Protein AF-A0AAU0M6G5-F1 (afdb_monomer_lite)

Foldseek 3Di:
DDDDPPVAPQVLQQLQVQLVCVLVVNHRAGPVRHHDDPFFCLLSVQLNVQCVPDPDGSFRSLLVLLVVLQVLLLVLQLVVCCVVDPDNVVSVVRSVVCVPDPVSVVCSVHSALVSLLNSLLSQLLVLLPDPDDDDPVSPVSSVVSLVSSCSSPVVSVVSSVVSVVD

Structure (mmCIF, N/CA/C/O backbone):
data_AF-A0AAU0M6G5-F1
#
_entry.id   AF-A0AAU0M6G5-F1
#
loop_
_atom_site.group_PDB
_atom_site.id
_atom_site.type_symbol
_atom_site.label_atom_id
_atom_site.label_alt_id
_atom_site.label_comp_id
_atom_site.label_asym_id
_atom_site.label_entity_id
_atom_site.label_seq_id
_atom_site.pdbx_PDB_ins_code
_atom_site.Cartn_x
_atom_site.Cartn_y
_atom_site.Cartn_z
_atom_site.occupancy
_atom_site.B_iso_or_equiv
_atom_site.auth_seq_id
_atom_site.auth_comp_id
_atom_site.auth_asym_id
_atom_site.auth_atom_id
_atom_site.pdbx_PDB_model_num
ATOM 1 N N . MET A 1 1 ? 29.238 9.834 -19.759 1.00 40.06 1 MET A N 1
ATOM 2 C CA . MET A 1 1 ? 28.616 8.657 -19.104 1.00 40.06 1 MET A CA 1
ATOM 3 C C . MET A 1 1 ? 29.399 8.474 -17.812 1.00 40.06 1 MET A C 1
ATOM 5 O O . MET A 1 1 ? 30.599 8.314 -17.918 1.00 40.06 1 MET A O 1
ATOM 9 N N . THR A 1 2 ? 28.892 8.750 -16.612 1.00 35.59 2 THR A N 1
ATOM 10 C CA . THR A 1 2 ? 27.799 8.056 -15.908 1.00 35.59 2 THR A CA 1
ATOM 11 C C . THR A 1 2 ? 27.201 8.975 -14.833 1.00 35.59 2 THR A C 1
ATOM 13 O O . THR A 1 2 ? 27.874 9.318 -13.865 1.00 35.59 2 THR A O 1
ATOM 16 N N . ALA A 1 3 ? 25.942 9.380 -15.002 1.00 33.72 3 ALA A N 1
ATOM 17 C CA . ALA A 1 3 ? 25.188 10.094 -13.979 1.00 33.72 3 ALA A CA 1
ATOM 18 C C . ALA A 1 3 ? 24.446 9.080 -13.096 1.00 33.72 3 ALA A C 1
ATOM 20 O O . ALA A 1 3 ? 23.661 8.285 -13.605 1.00 33.72 3 ALA A O 1
ATOM 21 N N . GLY A 1 4 ? 24.723 9.133 -11.791 1.00 34.41 4 GLY A N 1
ATOM 22 C CA . GLY A 1 4 ? 23.802 8.787 -10.709 1.00 34.41 4 GLY A CA 1
ATOM 23 C C . GLY A 1 4 ? 23.197 7.388 -10.712 1.00 34.41 4 GLY A C 1
ATOM 24 O O . GLY A 1 4 ? 22.005 7.239 -10.966 1.00 34.41 4 GLY A O 1
ATOM 25 N N . SER A 1 5 ? 23.944 6.385 -10.248 1.00 35.28 5 SER A N 1
ATOM 26 C CA . SER A 1 5 ? 23.294 5.367 -9.424 1.00 35.28 5 SER A CA 1
ATOM 27 C C . SER A 1 5 ? 22.886 6.063 -8.123 1.00 35.28 5 SER A C 1
ATOM 29 O O . SER A 1 5 ? 23.652 6.095 -7.160 1.00 35.28 5 SER A O 1
ATOM 31 N N . LEU A 1 6 ? 21.693 6.671 -8.095 1.00 40.94 6 LEU A N 1
ATOM 32 C CA . LEU A 1 6 ? 20.925 6.680 -6.853 1.00 40.94 6 LEU A CA 1
ATOM 33 C C . LEU A 1 6 ? 21.020 5.243 -6.357 1.00 40.94 6 LEU A C 1
ATOM 35 O O . LEU A 1 6 ? 20.614 4.336 -7.084 1.00 40.94 6 LEU A O 1
ATOM 39 N N . ALA A 1 7 ? 21.695 5.037 -5.229 1.00 42.06 7 ALA A N 1
ATOM 40 C CA . ALA A 1 7 ? 21.772 3.740 -4.593 1.00 42.06 7 ALA A CA 1
ATOM 41 C C . ALA A 1 7 ? 20.336 3.385 -4.227 1.00 42.06 7 ALA A C 1
ATOM 43 O O . ALA A 1 7 ? 19.850 3.770 -3.172 1.00 42.06 7 ALA A O 1
ATOM 44 N N . LEU A 1 8 ? 19.620 2.774 -5.169 1.00 56.38 8 LEU A N 1
ATOM 45 C CA . LEU A 1 8 ? 18.351 2.152 -4.894 1.00 56.38 8 LEU A CA 1
ATOM 46 C C . LEU A 1 8 ? 18.673 1.133 -3.821 1.00 56.38 8 LEU A C 1
ATOM 48 O O . LEU A 1 8 ? 19.588 0.321 -3.987 1.00 56.38 8 LEU A O 1
ATOM 52 N N . GLU A 1 9 ? 17.956 1.221 -2.711 1.00 71.88 9 GLU A N 1
ATOM 53 C CA . GLU A 1 9 ? 17.857 0.098 -1.803 1.00 71.88 9 GLU A CA 1
ATOM 54 C C . GLU A 1 9 ? 17.663 -1.180 -2.647 1.00 71.88 9 GLU A C 1
ATOM 56 O O . GLU A 1 9 ? 16.866 -1.142 -3.592 1.00 71.88 9 GLU A O 1
ATOM 61 N N . PRO A 1 10 ? 18.427 -2.264 -2.408 1.00 73.75 10 PRO A N 1
ATOM 62 C CA . PRO A 1 10 ? 18.457 -3.422 -3.307 1.00 73.75 10 PRO A CA 1
ATOM 63 C C . PRO A 1 10 ? 17.062 -3.936 -3.694 1.00 73.75 10 PRO A C 1
ATOM 65 O O . PRO A 1 10 ? 16.807 -4.235 -4.861 1.00 73.75 10 PRO A O 1
ATOM 68 N N . ASP A 1 11 ? 16.134 -3.923 -2.740 1.00 84.69 11 ASP A N 1
ATOM 69 C CA . ASP A 1 11 ? 14.742 -4.335 -2.914 1.00 84.69 11 ASP A CA 1
ATOM 70 C C . ASP A 1 11 ? 13.982 -3.426 -3.897 1.00 84.69 11 ASP A C 1
ATOM 72 O O . ASP A 1 11 ? 13.247 -3.905 -4.764 1.00 84.69 11 ASP A O 1
ATOM 76 N N . ALA A 1 12 ? 14.201 -2.109 -3.833 1.00 89.31 12 ALA A N 1
ATOM 77 C CA . ALA A 1 12 ? 13.581 -1.142 -4.735 1.00 89.31 12 ALA A CA 1
ATOM 78 C C . ALA A 1 12 ? 13.971 -1.392 -6.201 1.00 89.31 12 ALA A C 1
ATOM 80 O O . ALA A 1 12 ? 13.140 -1.237 -7.101 1.00 89.31 12 ALA A O 1
ATOM 81 N N . ALA A 1 13 ? 15.216 -1.806 -6.462 1.00 91.38 13 ALA A N 1
ATOM 82 C CA . ALA A 1 13 ? 15.655 -2.145 -7.814 1.00 91.38 13 ALA A CA 1
ATOM 83 C C . ALA A 1 13 ? 14.893 -3.360 -8.373 1.00 91.38 13 ALA A C 1
ATOM 85 O O . ALA A 1 13 ? 14.432 -3.313 -9.517 1.00 91.38 13 ALA A O 1
ATOM 86 N N . GLU A 1 14 ? 14.701 -4.400 -7.558 1.00 93.19 14 GLU A N 1
ATOM 87 C CA . GLU A 1 14 ? 13.931 -5.595 -7.925 1.00 93.19 14 GLU A CA 1
ATOM 88 C C . GLU A 1 14 ? 12.461 -5.274 -8.209 1.00 93.19 14 GLU A C 1
ATOM 90 O O . GLU A 1 14 ? 11.924 -5.659 -9.255 1.00 93.19 14 GLU A O 1
ATOM 95 N N . TYR A 1 15 ? 11.812 -4.496 -7.336 1.00 94.25 15 TYR A N 1
ATOM 96 C CA . TYR A 1 15 ? 10.415 -4.104 -7.530 1.00 94.25 15 TYR A CA 1
ATOM 97 C C . TYR A 1 15 ? 10.202 -3.332 -8.836 1.00 94.25 15 TYR A C 1
ATOM 99 O O . TYR A 1 15 ? 9.296 -3.650 -9.614 1.00 94.25 15 TYR A O 1
ATOM 107 N N . LEU A 1 16 ? 11.046 -2.331 -9.096 1.00 95.12 16 LEU A N 1
ATOM 108 C CA . LEU A 1 16 ? 10.932 -1.477 -10.278 1.00 95.12 16 LEU A CA 1
ATOM 109 C C . LEU A 1 16 ? 11.284 -2.217 -11.570 1.00 95.12 16 LEU A C 1
ATOM 111 O O . LEU A 1 16 ? 10.666 -1.968 -12.612 1.00 95.12 16 LEU A O 1
ATOM 115 N N . TYR A 1 17 ? 12.270 -3.114 -11.521 1.00 95.25 17 TYR A N 1
ATOM 116 C CA . TYR A 1 17 ? 12.617 -3.952 -12.662 1.00 95.25 17 TYR A CA 1
ATOM 117 C C . TYR A 1 17 ? 11.464 -4.900 -13.007 1.00 95.25 17 TYR A C 1
ATOM 119 O O . TYR A 1 17 ? 11.016 -4.921 -14.155 1.00 95.25 17 TYR A O 1
ATOM 127 N N . SER A 1 18 ? 10.922 -5.601 -12.010 1.00 96.25 18 SER A N 1
ATOM 128 C CA . SER A 1 18 ? 9.807 -6.534 -12.190 1.00 96.25 18 SER A CA 1
ATOM 129 C C . SER A 1 18 ? 8.540 -5.838 -12.697 1.00 96.25 18 SER A C 1
ATOM 131 O O . SER A 1 18 ? 7.925 -6.307 -13.656 1.00 96.25 18 SER A O 1
ATOM 133 N N . ALA A 1 19 ? 8.204 -4.653 -12.171 1.00 96.81 19 ALA A N 1
ATOM 134 C CA . ALA A 1 19 ? 7.093 -3.842 -12.681 1.00 96.81 19 ALA A CA 1
ATOM 135 C C . ALA A 1 19 ? 7.264 -3.498 -14.172 1.00 96.81 19 ALA A C 1
ATOM 137 O O . ALA A 1 19 ? 6.328 -3.602 -14.966 1.00 96.81 19 ALA A O 1
ATOM 138 N N . ARG A 1 20 ? 8.488 -3.145 -14.585 1.00 96.19 20 ARG A N 1
ATOM 139 C CA . ARG A 1 20 ? 8.802 -2.841 -15.988 1.00 96.19 20 ARG A CA 1
ATOM 140 C C . ARG A 1 20 ? 8.693 -4.070 -16.888 1.00 96.19 20 ARG A C 1
ATOM 142 O O . ARG A 1 20 ? 8.271 -3.944 -18.035 1.00 96.19 20 ARG A O 1
ATOM 149 N N . GLN A 1 21 ? 9.093 -5.241 -16.401 1.00 96.69 21 GLN A N 1
ATOM 150 C CA . GLN A 1 21 ? 8.974 -6.492 -17.152 1.00 96.69 21 GLN A CA 1
ATOM 151 C C . GLN A 1 21 ? 7.519 -6.933 -17.303 1.00 96.69 21 GLN A C 1
ATOM 153 O O . GLN A 1 21 ? 7.126 -7.370 -18.387 1.00 96.69 21 GLN A O 1
ATOM 158 N N . LEU A 1 22 ? 6.697 -6.713 -16.276 1.00 96.81 22 LEU A N 1
ATOM 159 C CA . LEU A 1 22 ? 5.264 -6.963 -16.345 1.00 96.81 22 LEU A CA 1
ATOM 160 C C . LEU A 1 22 ? 4.598 -6.127 -17.450 1.00 96.81 22 LEU A C 1
ATOM 162 O O . LEU A 1 22 ? 3.862 -6.676 -18.267 1.00 96.81 22 LEU A O 1
ATOM 166 N N . LEU A 1 23 ? 4.929 -4.834 -17.547 1.00 95.81 23 LEU A N 1
ATOM 167 C CA . LEU A 1 23 ? 4.439 -3.941 -18.611 1.00 95.81 23 LEU A CA 1
ATOM 168 C C . LEU A 1 23 ? 4.869 -4.366 -20.022 1.00 95.81 23 LEU A C 1
ATOM 170 O O . LEU A 1 23 ? 4.177 -4.085 -20.996 1.00 95.81 23 LEU A O 1
ATOM 174 N N . ARG A 1 24 ? 6.009 -5.053 -20.141 1.00 95.56 24 ARG A N 1
ATOM 175 C CA . ARG A 1 24 ? 6.514 -5.602 -21.410 1.00 95.56 24 ARG A CA 1
ATOM 176 C C . ARG A 1 24 ? 5.885 -6.946 -21.782 1.00 95.56 24 ARG A C 1
ATOM 178 O O . ARG A 1 24 ? 6.213 -7.484 -22.833 1.00 95.56 24 ARG A O 1
ATOM 185 N N . GLY A 1 25 ? 5.011 -7.494 -20.936 1.00 95.94 25 GLY A N 1
ATOM 186 C CA . GLY A 1 25 ? 4.404 -8.811 -21.136 1.00 95.94 25 GLY A CA 1
ATOM 187 C C . GLY A 1 25 ? 5.310 -9.986 -20.751 1.00 95.94 25 GLY A C 1
ATOM 188 O O . GLY A 1 25 ? 4.950 -11.130 -21.009 1.00 95.94 25 GLY A O 1
ATOM 189 N N . SER A 1 26 ? 6.456 -9.731 -20.111 1.00 95.50 26 SER A N 1
ATOM 190 C CA . SER A 1 26 ? 7.406 -10.771 -19.682 1.00 95.50 26 SER A CA 1
ATOM 191 C C . SER A 1 26 ? 7.024 -11.430 -18.348 1.00 95.50 26 SER A C 1
ATOM 193 O O . SER A 1 26 ? 7.650 -12.406 -17.942 1.00 95.50 26 SER A O 1
ATOM 195 N N . GLY A 1 27 ? 6.021 -10.893 -17.644 1.00 95.19 27 GLY A N 1
ATOM 196 C CA . GLY A 1 27 ? 5.634 -11.329 -16.300 1.00 95.19 27 GLY A CA 1
ATOM 197 C C . GLY A 1 27 ? 6.543 -10.778 -15.193 1.00 95.19 27 GLY A C 1
ATOM 198 O O . GLY A 1 27 ? 7.243 -9.784 -15.383 1.00 95.19 27 GLY A O 1
ATOM 199 N N . PHE A 1 28 ? 6.510 -11.416 -14.018 1.00 95.88 28 PHE A N 1
ATOM 200 C CA . PHE A 1 28 ? 7.302 -11.021 -12.846 1.00 95.88 28 PHE A CA 1
ATOM 201 C C . PHE A 1 28 ? 8.711 -11.615 -12.923 1.00 95.88 28 PHE A C 1
ATOM 203 O O . PHE A 1 28 ? 8.945 -12.740 -12.483 1.00 95.88 28 PHE A O 1
ATOM 210 N N . ILE A 1 29 ? 9.641 -10.857 -13.495 1.00 96.69 29 ILE A N 1
ATOM 211 C CA . ILE A 1 29 ? 11.043 -11.249 -13.672 1.00 96.69 29 ILE A CA 1
ATOM 212 C C . ILE A 1 29 ? 11.921 -10.343 -12.807 1.00 96.69 29 ILE A C 1
ATOM 214 O O . ILE A 1 29 ? 11.721 -9.129 -12.812 1.00 96.69 29 ILE A O 1
ATOM 218 N N . GLY A 1 30 ? 12.859 -10.929 -12.066 1.00 93.12 30 GLY A N 1
ATOM 219 C CA . GLY A 1 30 ? 13.829 -10.212 -11.240 1.00 93.12 30 GLY A CA 1
ATOM 220 C C . GLY A 1 30 ? 15.032 -9.700 -12.031 1.00 93.12 30 GLY A C 1
ATOM 221 O O . GLY A 1 30 ? 15.192 -9.995 -13.221 1.00 93.12 30 GLY A O 1
ATOM 222 N N . THR A 1 31 ? 15.902 -8.928 -11.380 1.00 92.88 31 THR A N 1
ATOM 223 C CA . THR A 1 31 ? 17.079 -8.330 -12.040 1.00 92.88 31 THR A CA 1
ATOM 224 C C . THR A 1 31 ? 18.093 -9.370 -12.528 1.00 92.88 31 THR A C 1
ATOM 226 O O . THR A 1 31 ? 18.855 -9.097 -13.456 1.00 92.88 31 THR A O 1
ATOM 229 N N . ASP A 1 32 ? 18.052 -10.580 -11.968 1.00 92.19 32 ASP A N 1
ATOM 230 C CA . ASP A 1 32 ? 18.842 -11.748 -12.371 1.00 92.19 32 ASP A CA 1
ATOM 231 C C . ASP A 1 32 ? 18.299 -12.469 -13.625 1.00 92.19 32 ASP A C 1
ATOM 233 O O . ASP A 1 32 ? 18.888 -13.450 -14.090 1.00 92.19 32 ASP A O 1
ATOM 237 N N . GLY A 1 33 ? 17.179 -11.995 -14.182 1.00 92.50 33 GLY A N 1
ATOM 238 C CA . GLY A 1 33 ? 16.526 -12.570 -15.357 1.00 92.50 33 GLY A CA 1
ATOM 239 C C . GLY A 1 33 ? 15.689 -13.820 -15.070 1.00 92.50 33 GLY A C 1
ATOM 240 O O . GLY A 1 33 ? 15.200 -14.446 -16.013 1.00 92.50 33 GLY A O 1
ATOM 241 N N . ARG A 1 34 ? 15.504 -14.199 -13.801 1.00 94.69 34 ARG A N 1
ATOM 242 C CA . ARG A 1 34 ? 14.676 -15.343 -13.389 1.00 94.69 34 ARG A CA 1
ATOM 243 C C . ARG A 1 34 ? 13.309 -14.874 -12.882 1.00 94.69 34 ARG A C 1
ATOM 245 O O . ARG A 1 34 ? 13.132 -13.691 -12.597 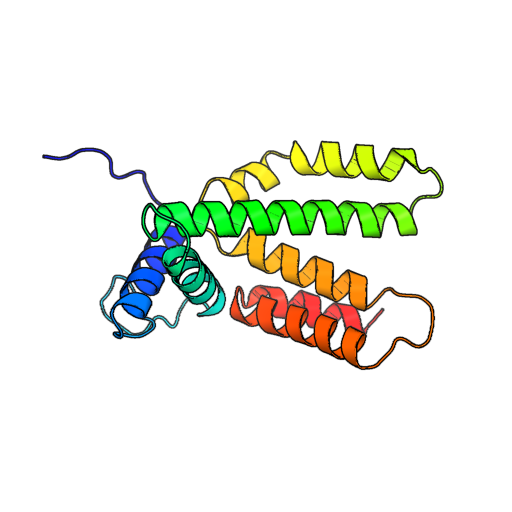1.00 94.69 34 ARG A O 1
ATOM 252 N N . PRO A 1 35 ? 12.313 -15.773 -12.766 1.00 95.19 35 PRO A N 1
ATOM 253 C CA . PRO A 1 35 ? 11.055 -15.438 -12.109 1.00 95.19 35 PRO A CA 1
ATOM 254 C C . PRO A 1 35 ? 11.288 -14.873 -10.705 1.00 95.19 35 PRO A C 1
ATOM 256 O O . PRO A 1 35 ? 12.038 -15.451 -9.917 1.00 95.19 35 PRO A O 1
ATOM 259 N N . LEU A 1 36 ? 10.632 -13.758 -10.388 1.00 92.81 36 LEU A N 1
ATOM 260 C CA . LEU A 1 36 ? 10.750 -13.120 -9.084 1.00 92.81 36 LEU A CA 1
ATOM 261 C C . LEU A 1 36 ? 10.014 -13.958 -8.029 1.00 92.81 36 LEU A C 1
ATOM 263 O O . LEU A 1 36 ? 8.785 -13.959 -7.979 1.00 92.81 36 LEU A O 1
ATOM 267 N N . THR A 1 37 ? 10.763 -14.666 -7.183 1.00 90.69 37 THR A N 1
ATOM 268 C CA . THR A 1 37 ? 10.200 -15.512 -6.112 1.00 90.69 37 THR A CA 1
ATOM 269 C C . THR A 1 37 ? 10.481 -14.995 -4.706 1.00 90.69 37 THR A C 1
ATOM 271 O O . THR A 1 37 ? 9.832 -15.431 -3.759 1.00 90.69 37 THR A O 1
ATOM 274 N N . MET A 1 38 ? 11.463 -14.103 -4.548 1.00 89.25 38 MET A N 1
ATOM 275 C CA . MET A 1 38 ? 11.851 -13.567 -3.239 1.00 89.25 38 MET A CA 1
ATOM 276 C C . MET A 1 38 ? 10.812 -12.584 -2.695 1.00 89.25 38 MET A C 1
ATOM 278 O O . MET A 1 38 ? 10.507 -12.605 -1.504 1.00 89.25 38 MET A O 1
ATOM 282 N N . PHE A 1 39 ? 10.249 -11.751 -3.571 1.00 90.75 39 PHE A N 1
ATOM 283 C CA . PHE A 1 39 ? 9.271 -10.740 -3.198 1.00 90.75 39 PHE A CA 1
ATOM 284 C C . PHE A 1 39 ? 7.886 -11.055 -3.769 1.00 90.75 39 PHE A C 1
ATOM 286 O O . PHE A 1 39 ? 7.780 -11.525 -4.905 1.00 90.75 39 PHE A O 1
ATOM 293 N N . PRO A 1 40 ? 6.811 -10.768 -3.017 1.00 94.56 40 PRO A N 1
ATOM 294 C CA . PRO A 1 40 ? 5.451 -10.910 -3.516 1.00 94.56 40 PRO A CA 1
ATOM 295 C C . PRO A 1 40 ? 5.149 -10.013 -4.731 1.00 94.56 40 PRO A C 1
ATOM 297 O O . PRO A 1 40 ? 5.691 -8.910 -4.845 1.00 94.56 40 PRO A O 1
ATOM 300 N N . PRO A 1 41 ? 4.237 -10.436 -5.626 1.00 96.06 41 PRO A N 1
ATOM 301 C CA . PRO A 1 41 ? 3.976 -9.733 -6.883 1.00 96.06 41 PRO A CA 1
ATOM 302 C C . PRO A 1 41 ? 3.135 -8.457 -6.724 1.00 96.06 41 PRO A C 1
ATOM 304 O O . PRO A 1 41 ? 3.040 -7.666 -7.661 1.00 96.06 41 PRO A O 1
ATOM 307 N N . GLY A 1 42 ? 2.501 -8.242 -5.570 1.00 97.06 42 GLY A N 1
ATOM 308 C CA . GLY A 1 42 ? 1.494 -7.200 -5.375 1.00 97.06 42 GLY A CA 1
ATOM 309 C C . GLY A 1 42 ? 2.037 -5.782 -5.516 1.00 97.06 42 GLY A C 1
ATOM 310 O O . GLY A 1 42 ? 1.396 -4.960 -6.166 1.00 97.06 42 GLY A O 1
ATOM 311 N N . PHE A 1 43 ? 3.223 -5.489 -4.970 1.00 96.62 43 PHE A N 1
ATOM 312 C CA . PHE A 1 43 ? 3.820 -4.160 -5.131 1.00 96.62 43 PHE A CA 1
ATOM 313 C C . PHE A 1 43 ? 4.274 -3.893 -6.580 1.00 96.62 43 PHE A C 1
ATOM 315 O O . PHE A 1 43 ? 3.815 -2.900 -7.146 1.00 96.62 43 PHE A O 1
ATOM 322 N N . PRO A 1 44 ? 5.051 -4.778 -7.249 1.00 96.81 44 PRO A N 1
ATOM 323 C CA . PRO A 1 44 ? 5.350 -4.626 -8.677 1.00 96.81 44 PRO A CA 1
ATOM 324 C C . PRO A 1 44 ? 4.107 -4.466 -9.559 1.00 96.81 44 PRO A C 1
ATOM 326 O O . PRO A 1 44 ? 4.101 -3.636 -10.467 1.00 96.81 44 PRO A O 1
ATOM 329 N N . ALA A 1 45 ? 3.038 -5.223 -9.284 1.00 97.88 45 ALA A N 1
ATOM 330 C CA . ALA A 1 45 ? 1.781 -5.124 -10.022 1.00 97.88 45 ALA A CA 1
ATOM 331 C C . ALA A 1 45 ? 1.092 -3.767 -9.819 1.00 97.88 45 ALA A C 1
ATOM 333 O O . ALA A 1 45 ? 0.627 -3.169 -10.789 1.00 97.88 45 ALA A O 1
ATOM 334 N N . ALA A 1 46 ? 1.059 -3.255 -8.584 1.00 97.69 46 ALA A N 1
ATOM 335 C CA . ALA A 1 46 ? 0.507 -1.935 -8.286 1.00 97.69 46 ALA A CA 1
ATOM 336 C C . ALA A 1 46 ? 1.295 -0.817 -8.987 1.00 97.69 46 ALA A C 1
ATOM 338 O O . ALA A 1 46 ? 0.695 0.089 -9.564 1.00 97.69 46 ALA A O 1
ATOM 339 N N . VAL A 1 47 ? 2.630 -0.908 -8.995 1.00 97.31 47 VAL A N 1
ATOM 340 C CA . VAL A 1 47 ? 3.500 0.045 -9.701 1.00 97.31 47 VAL A CA 1
ATOM 341 C C . VAL A 1 47 ? 3.266 -0.006 -11.210 1.00 97.31 47 VAL A C 1
ATOM 343 O O . VAL A 1 47 ? 3.107 1.042 -11.829 1.00 97.31 47 VAL A O 1
ATOM 346 N N . ALA A 1 48 ? 3.193 -1.198 -11.807 1.00 97.31 48 ALA A N 1
ATOM 347 C CA . ALA A 1 48 ? 2.900 -1.351 -13.232 1.00 97.31 48 ALA A CA 1
ATOM 348 C C . ALA A 1 48 ? 1.521 -0.774 -13.601 1.00 97.31 48 ALA A C 1
ATOM 350 O O . ALA A 1 48 ? 1.394 -0.047 -14.584 1.00 97.31 48 ALA A O 1
ATOM 351 N N . ALA A 1 49 ? 0.493 -1.041 -12.791 1.00 97.00 49 ALA A N 1
ATOM 352 C CA . ALA A 1 49 ? -0.839 -0.479 -13.002 1.00 97.00 49 ALA A CA 1
ATOM 353 C C . ALA A 1 49 ? -0.843 1.057 -12.905 1.00 97.00 49 ALA A C 1
ATOM 355 O O . ALA A 1 49 ? -1.507 1.720 -13.699 1.00 97.00 49 ALA A O 1
ATOM 356 N N . ALA A 1 50 ? -0.084 1.627 -11.965 1.00 96.62 50 ALA A N 1
ATOM 357 C CA . ALA A 1 50 ? 0.061 3.073 -11.837 1.00 96.62 50 ALA A CA 1
ATOM 358 C C . ALA A 1 50 ? 0.834 3.688 -13.016 1.00 96.62 50 ALA A C 1
ATOM 360 O O . ALA A 1 50 ? 0.444 4.745 -13.502 1.00 96.62 50 ALA A O 1
ATOM 361 N N . ASP A 1 51 ? 1.872 3.026 -13.531 1.00 96.50 51 ASP A N 1
ATOM 362 C CA . ASP A 1 51 ? 2.649 3.510 -14.684 1.00 96.50 51 ASP A CA 1
ATOM 363 C C . ASP A 1 51 ? 1.809 3.616 -15.965 1.00 96.50 51 ASP A C 1
ATOM 365 O O . ASP A 1 51 ? 2.057 4.472 -16.809 1.00 96.50 51 ASP A O 1
ATOM 369 N N . ALA A 1 52 ? 0.754 2.806 -16.087 1.00 91.62 52 ALA A N 1
ATOM 370 C CA . ALA A 1 52 ? -0.179 2.895 -17.209 1.00 91.62 52 ALA A CA 1
ATOM 371 C C . ALA A 1 52 ? -0.952 4.230 -17.262 1.00 91.62 52 ALA A C 1
ATOM 373 O O . ALA A 1 52 ? -1.482 4.584 -18.315 1.00 91.62 52 ALA A O 1
ATOM 374 N N . VAL A 1 53 ? -1.034 4.964 -16.145 1.00 94.00 53 VAL A N 1
ATOM 375 C CA . VAL A 1 53 ? -1.780 6.233 -16.039 1.00 94.00 53 VAL A CA 1
ATOM 376 C C . VAL A 1 53 ? -0.931 7.412 -15.557 1.00 94.00 53 VAL A C 1
ATOM 378 O O . VAL A 1 53 ? -1.325 8.560 -15.758 1.00 94.00 53 VAL A O 1
ATOM 381 N N . VAL A 1 54 ? 0.223 7.159 -14.935 1.00 91.62 54 VAL A N 1
ATOM 382 C CA . VAL A 1 54 ? 1.149 8.178 -14.428 1.00 91.62 54 VAL A CA 1
ATOM 383 C C . VAL A 1 54 ? 2.290 8.378 -15.430 1.00 91.62 54 VAL A C 1
ATOM 385 O O . VAL A 1 54 ? 3.113 7.482 -15.611 1.00 91.62 54 VAL A O 1
ATOM 388 N N . PRO A 1 55 ? 2.418 9.563 -16.050 1.00 87.81 55 PRO A N 1
ATOM 389 C CA . PRO A 1 55 ? 3.588 9.885 -16.856 1.00 87.81 55 PRO A CA 1
ATOM 390 C C . PRO A 1 55 ? 4.862 9.901 -15.996 1.00 87.81 55 PRO A C 1
ATOM 392 O O . PRO A 1 55 ? 4.858 10.433 -14.888 1.00 87.81 55 PRO A O 1
ATOM 395 N N . GLY A 1 56 ? 5.974 9.384 -16.524 1.00 88.94 56 GLY A N 1
ATOM 396 C CA . GLY A 1 56 ? 7.286 9.449 -15.857 1.00 88.94 56 GLY A CA 1
ATOM 397 C C . GLY A 1 56 ? 7.958 8.100 -15.592 1.00 88.94 56 GLY A C 1
ATOM 398 O O . GLY A 1 56 ? 9.081 8.075 -15.085 1.00 88.94 56 GLY A O 1
ATOM 399 N N . GLY A 1 57 ? 7.325 6.990 -15.978 1.00 93.50 57 GLY A N 1
ATOM 400 C CA . GLY A 1 57 ? 7.893 5.652 -15.852 1.00 93.50 57 GLY A CA 1
ATOM 401 C C . GLY A 1 57 ? 7.726 5.058 -14.450 1.00 93.50 57 GLY A C 1
ATOM 402 O O . GLY A 1 57 ? 7.375 5.742 -13.487 1.00 93.50 57 GLY A O 1
ATOM 403 N N . VAL A 1 58 ? 8.068 3.771 -14.326 1.00 94.44 58 VAL A N 1
ATOM 404 C CA . VAL A 1 58 ? 7.863 2.955 -13.111 1.00 94.44 58 VAL A CA 1
ATOM 405 C C . VAL A 1 58 ? 8.351 3.590 -11.804 1.00 94.44 58 VAL A C 1
ATOM 407 O O . VAL A 1 58 ? 7.784 3.328 -10.750 1.00 94.44 58 VAL A O 1
ATOM 410 N N . MET A 1 59 ? 9.381 4.442 -11.848 1.00 92.69 59 MET A N 1
ATOM 411 C CA . MET A 1 59 ? 9.854 5.163 -10.663 1.00 92.69 59 MET A CA 1
ATOM 412 C C . MET A 1 59 ? 8.831 6.201 -10.185 1.00 92.69 59 MET A C 1
ATOM 414 O O . MET A 1 59 ? 8.478 6.221 -9.009 1.00 92.69 59 MET A O 1
ATOM 418 N N . ALA A 1 60 ? 8.331 7.046 -11.092 1.00 92.38 60 ALA A N 1
ATOM 419 C CA . ALA A 1 60 ? 7.306 8.034 -10.765 1.00 92.38 60 ALA A CA 1
ATOM 420 C C . ALA A 1 60 ? 6.017 7.342 -10.301 1.00 92.38 60 ALA A C 1
ATOM 422 O O . ALA A 1 60 ? 5.420 7.747 -9.304 1.00 92.38 60 ALA A O 1
ATOM 423 N N . ALA A 1 61 ? 5.646 6.245 -10.964 1.00 95.25 61 ALA A N 1
ATOM 424 C CA . ALA A 1 61 ? 4.519 5.413 -10.564 1.00 95.25 61 ALA A CA 1
ATOM 425 C C . ALA A 1 61 ? 4.674 4.865 -9.134 1.00 95.25 61 ALA A C 1
ATOM 427 O O . ALA A 1 61 ? 3.742 4.966 -8.339 1.00 95.25 61 ALA A O 1
ATOM 428 N N . ALA A 1 62 ? 5.854 4.354 -8.765 1.00 94.44 62 ALA A N 1
ATOM 429 C CA . ALA A 1 62 ? 6.115 3.863 -7.411 1.00 94.44 62 ALA A CA 1
ATOM 430 C C . ALA A 1 62 ? 6.029 4.966 -6.348 1.00 94.44 62 ALA A C 1
ATOM 432 O O . ALA A 1 62 ? 5.442 4.747 -5.288 1.00 94.44 62 ALA A O 1
ATOM 433 N N . VAL A 1 63 ? 6.543 6.165 -6.643 1.00 92.00 63 VAL A N 1
ATOM 434 C CA . VAL A 1 63 ? 6.403 7.330 -5.754 1.00 92.00 63 VAL A CA 1
ATOM 435 C C . VAL A 1 63 ? 4.930 7.677 -5.543 1.00 92.00 63 VAL A C 1
ATOM 437 O O . VAL A 1 63 ? 4.512 7.902 -4.409 1.00 92.00 63 VAL A O 1
ATOM 440 N N . VAL A 1 64 ? 4.122 7.672 -6.607 1.00 93.50 64 VAL A N 1
ATOM 441 C CA . VAL A 1 64 ? 2.677 7.926 -6.505 1.00 93.50 64 VAL A CA 1
ATOM 442 C C . VAL A 1 64 ? 1.981 6.841 -5.683 1.00 93.50 64 VAL A C 1
ATOM 444 O O . VAL A 1 64 ? 1.201 7.174 -4.791 1.00 93.50 64 VAL A O 1
ATOM 447 N N . VAL A 1 65 ? 2.285 5.560 -5.920 1.00 95.56 65 VAL A N 1
ATOM 448 C CA . VAL A 1 65 ? 1.736 4.441 -5.131 1.00 95.56 65 VAL A CA 1
ATOM 449 C C . VAL A 1 65 ? 2.058 4.616 -3.646 1.00 95.56 65 VAL A C 1
ATOM 451 O O . VAL A 1 65 ? 1.151 4.525 -2.817 1.00 95.56 65 VAL A O 1
ATOM 454 N N . ASN A 1 66 ? 3.307 4.934 -3.302 1.00 94.44 66 ASN A N 1
ATOM 455 C CA . ASN A 1 66 ? 3.713 5.122 -1.910 1.00 94.44 66 ASN A CA 1
ATOM 456 C C . ASN A 1 66 ? 3.096 6.370 -1.278 1.00 94.44 66 ASN A C 1
ATOM 458 O O . ASN A 1 66 ? 2.631 6.301 -0.141 1.00 94.44 66 ASN A O 1
ATOM 462 N N . ALA A 1 67 ? 2.996 7.481 -2.009 1.00 92.69 67 ALA A N 1
ATOM 463 C CA . ALA A 1 67 ? 2.327 8.684 -1.524 1.00 92.69 67 ALA A CA 1
ATOM 464 C C . ALA A 1 67 ? 0.839 8.430 -1.221 1.00 92.69 67 ALA A C 1
ATOM 466 O O . ALA A 1 67 ? 0.348 8.803 -0.152 1.00 92.69 67 ALA A O 1
ATOM 467 N N . LEU A 1 68 ? 0.129 7.746 -2.126 1.00 95.00 68 LEU A N 1
ATOM 468 C CA . LEU A 1 68 ? -1.275 7.379 -1.929 1.00 95.00 68 LEU A CA 1
ATOM 469 C C . LEU A 1 68 ? -1.447 6.391 -0.775 1.00 95.00 68 LEU A C 1
ATOM 471 O O . LEU A 1 68 ? -2.358 6.553 0.039 1.00 95.00 68 LEU A O 1
ATOM 475 N N . ALA A 1 69 ? -0.563 5.398 -0.670 1.00 95.94 69 ALA A N 1
ATOM 476 C CA . ALA A 1 69 ? -0.577 4.441 0.425 1.00 95.94 69 ALA A CA 1
ATOM 477 C C . ALA A 1 69 ? -0.361 5.122 1.782 1.00 95.94 69 ALA A C 1
ATOM 479 O O . ALA A 1 69 ? -1.100 4.858 2.727 1.00 95.94 69 ALA A O 1
ATOM 480 N N . LEU A 1 70 ? 0.593 6.047 1.882 1.00 94.12 70 LEU A N 1
ATOM 481 C CA . LEU A 1 70 ? 0.843 6.793 3.116 1.00 94.12 70 LEU A CA 1
ATOM 482 C C . LEU A 1 70 ? -0.305 7.708 3.488 1.00 94.12 70 LEU A C 1
ATOM 484 O O . LEU A 1 70 ? -0.672 7.772 4.659 1.00 94.12 70 LEU A O 1
ATOM 488 N N . PHE A 1 71 ? -0.897 8.381 2.506 1.00 95.12 71 PHE A N 1
ATOM 489 C CA . PHE A 1 71 ? -2.102 9.159 2.740 1.00 95.12 71 PHE A CA 1
ATOM 490 C C . PHE A 1 71 ? -3.227 8.267 3.281 1.00 95.12 71 PHE A C 1
ATOM 492 O O . PHE A 1 71 ? -3.819 8.570 4.317 1.00 95.12 71 PHE A O 1
ATOM 499 N N . ALA A 1 72 ? -3.472 7.121 2.639 1.00 96.44 72 ALA A N 1
ATOM 500 C CA . ALA A 1 72 ? -4.473 6.156 3.075 1.00 96.44 72 ALA A CA 1
ATOM 501 C C . ALA A 1 72 ? -4.180 5.608 4.484 1.00 96.44 72 ALA A C 1
ATOM 503 O O . ALA A 1 72 ? -5.105 5.455 5.283 1.00 96.44 72 ALA A O 1
ATOM 504 N N . LEU A 1 73 ? -2.913 5.347 4.808 1.00 95.88 73 LEU A N 1
ATOM 505 C CA . LEU A 1 73 ? -2.473 4.909 6.131 1.00 95.88 73 LEU A CA 1
ATOM 506 C C . LEU A 1 73 ? -2.673 6.003 7.189 1.00 95.88 73 LEU A C 1
ATOM 508 O O . LEU A 1 73 ? -3.203 5.721 8.260 1.00 95.88 73 LEU A O 1
ATOM 512 N N . ALA A 1 74 ? -2.320 7.254 6.890 1.00 96.44 74 ALA A N 1
ATOM 513 C CA . ALA A 1 74 ? -2.515 8.389 7.791 1.00 96.44 74 ALA A CA 1
ATOM 514 C C . ALA A 1 74 ? -4.005 8.632 8.085 1.00 96.44 74 ALA A C 1
ATOM 516 O O . ALA A 1 74 ? -4.388 8.835 9.241 1.00 96.44 74 ALA A O 1
ATOM 517 N N . VAL A 1 75 ? -4.863 8.536 7.062 1.00 97.19 75 VAL A N 1
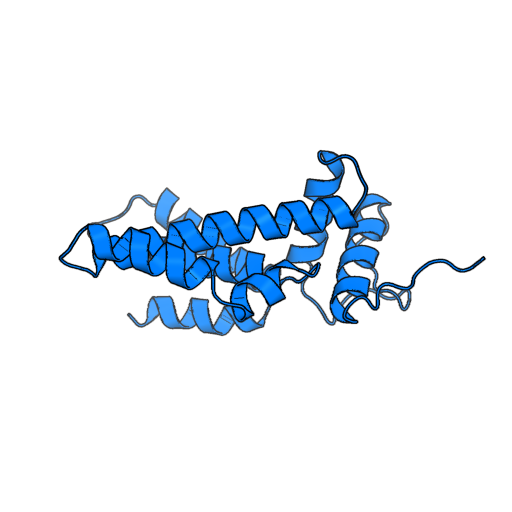ATOM 518 C CA . VAL A 1 75 ? -6.324 8.568 7.233 1.00 97.19 75 VAL A CA 1
ATOM 519 C C . VAL A 1 75 ? -6.775 7.427 8.141 1.00 97.19 75 VAL A C 1
ATOM 521 O O . VAL A 1 75 ? -7.531 7.665 9.084 1.00 97.19 75 VAL A O 1
ATOM 524 N N . ALA A 1 76 ? -6.281 6.208 7.913 1.00 95.38 76 ALA A N 1
ATOM 525 C CA . ALA A 1 76 ? -6.649 5.061 8.729 1.00 95.38 76 ALA A CA 1
ATOM 526 C C . ALA A 1 76 ? -6.250 5.242 10.205 1.00 95.38 76 ALA A C 1
ATOM 528 O O . ALA A 1 76 ? -7.076 5.038 11.097 1.00 95.38 76 ALA A O 1
ATOM 529 N N . VAL A 1 77 ? -5.028 5.714 10.468 1.00 95.56 77 VAL A N 1
ATOM 530 C CA . VAL A 1 77 ? -4.543 6.066 11.814 1.00 95.56 77 VAL A CA 1
ATOM 531 C C . VAL A 1 77 ? -5.450 7.105 12.473 1.00 95.56 77 VAL A C 1
ATOM 533 O O . VAL A 1 77 ? -5.818 6.945 13.640 1.00 95.56 77 VAL A O 1
ATOM 536 N N . GLY A 1 78 ? -5.863 8.139 11.737 1.00 96.69 78 GLY A N 1
ATOM 537 C CA . GLY A 1 78 ? -6.801 9.141 12.241 1.00 96.69 78 GLY A CA 1
ATOM 538 C C . GLY A 1 78 ? -8.153 8.532 12.618 1.00 96.69 78 GLY A C 1
ATOM 539 O O . GLY A 1 78 ? -8.655 8.769 13.714 1.00 96.69 78 GLY A O 1
ATOM 540 N N . LEU A 1 79 ? -8.718 7.684 11.756 1.00 95.25 79 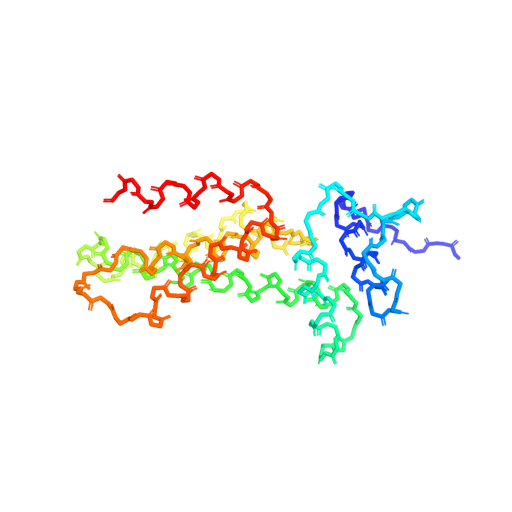LEU A N 1
ATOM 541 C CA . LEU A 1 79 ? -10.005 7.028 12.005 1.00 95.25 79 LEU A CA 1
ATOM 542 C C . LEU A 1 79 ? -9.965 6.073 13.204 1.00 95.25 79 LEU A C 1
ATOM 544 O O . LEU A 1 79 ? -10.898 6.085 14.008 1.00 95.25 79 LEU A O 1
ATOM 548 N N . VAL A 1 80 ? -8.903 5.273 13.349 1.00 93.06 80 VAL A N 1
ATOM 549 C CA . VAL A 1 80 ? -8.701 4.421 14.536 1.00 93.06 80 VAL A CA 1
ATOM 550 C C . VAL A 1 80 ? -8.608 5.300 15.783 1.00 93.06 80 VAL A C 1
ATOM 552 O O . VAL A 1 80 ? -9.370 5.122 16.730 1.00 93.06 80 VAL A O 1
ATOM 555 N N . THR A 1 81 ? -7.745 6.318 15.752 1.00 94.62 81 THR A N 1
ATOM 556 C CA . THR A 1 81 ? -7.547 7.234 16.885 1.00 94.62 81 THR A CA 1
ATOM 557 C C . THR A 1 81 ? -8.845 7.930 17.285 1.00 94.62 81 THR A C 1
ATOM 559 O O . THR A 1 81 ? -9.135 8.065 18.471 1.00 94.62 81 THR A O 1
ATOM 562 N N . ARG A 1 82 ? -9.661 8.352 16.312 1.00 93.94 82 ARG A N 1
ATOM 563 C CA . ARG A 1 82 ? -10.934 9.032 16.569 1.00 93.94 82 ARG A CA 1
ATOM 564 C C . ARG A 1 82 ? -11.952 8.135 17.272 1.00 93.94 82 ARG A C 1
ATOM 566 O O . ARG A 1 82 ? -12.745 8.667 18.046 1.00 93.94 82 ARG A O 1
ATOM 573 N N . ARG A 1 83 ? -11.924 6.822 17.015 1.00 90.44 83 ARG A N 1
ATOM 574 C CA . ARG A 1 83 ? -12.771 5.832 17.701 1.00 90.44 83 ARG A CA 1
ATOM 575 C C . ARG A 1 83 ? -12.293 5.544 19.121 1.00 90.44 83 ARG A C 1
ATOM 577 O O . ARG A 1 83 ? -13.112 5.353 20.008 1.00 90.44 83 ARG A O 1
ATOM 584 N N . SER A 1 84 ? -10.981 5.539 19.342 1.00 90.06 84 SER A N 1
ATOM 585 C CA . SER A 1 84 ? -10.399 5.168 20.637 1.00 90.06 84 SER A CA 1
ATOM 586 C C . SER A 1 84 ? -10.221 6.343 21.604 1.00 90.06 84 SER A C 1
ATOM 588 O O . SER A 1 84 ? -10.133 6.132 22.812 1.00 90.06 84 SER A O 1
ATOM 590 N N . ALA A 1 85 ? -10.139 7.581 21.107 1.00 93.12 85 ALA A N 1
ATOM 591 C CA . ALA A 1 85 ? -9.861 8.754 21.929 1.00 93.12 85 ALA A CA 1
ATOM 592 C C . ALA A 1 85 ? -11.133 9.565 22.253 1.00 93.12 85 ALA A C 1
ATOM 594 O O . ALA A 1 85 ? -11.874 9.946 21.343 1.00 93.12 85 ALA A O 1
ATOM 595 N N . PRO A 1 86 ? -11.343 9.968 23.523 1.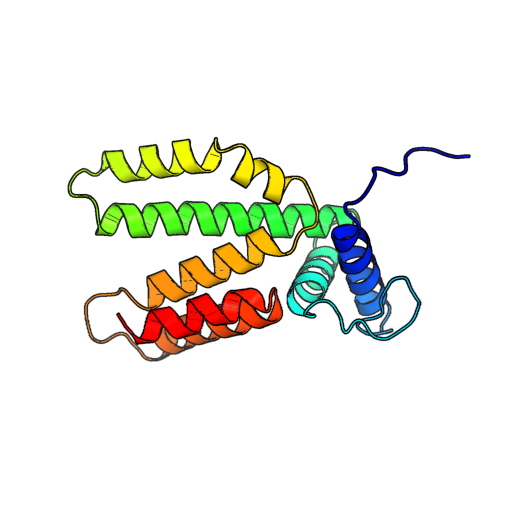00 89.75 86 PRO A N 1
ATOM 596 C CA . PRO A 1 86 ? -12.517 10.753 23.914 1.00 89.75 86 PRO A CA 1
ATOM 597 C C . PRO A 1 86 ? -12.494 12.187 23.360 1.00 89.75 86 PRO A C 1
ATOM 599 O O . PRO A 1 86 ? -13.537 12.810 23.170 1.00 89.75 86 PRO A O 1
ATOM 602 N N . ARG A 1 87 ? -11.304 12.743 23.093 1.00 96.56 87 ARG A N 1
ATOM 603 C CA . ARG A 1 87 ? -11.122 14.136 22.657 1.00 96.56 87 ARG A CA 1
ATOM 604 C C . ARG A 1 87 ? -10.876 14.214 21.151 1.00 96.56 87 ARG A C 1
ATOM 606 O O . ARG A 1 87 ? -9.967 13.574 20.635 1.00 96.56 87 ARG A O 1
ATOM 613 N N . TRP A 1 88 ? -11.644 15.055 20.454 1.00 93.44 88 TRP A N 1
ATOM 614 C CA . TRP A 1 88 ? -11.611 15.154 18.987 1.00 93.44 88 TRP A CA 1
ATOM 615 C C . TRP A 1 88 ? -10.261 15.611 18.421 1.00 93.44 88 TRP A C 1
ATOM 617 O O . TRP A 1 88 ? -9.852 15.123 17.372 1.00 93.44 88 TRP A O 1
ATOM 627 N N . TRP A 1 89 ? -9.549 16.496 19.126 1.00 96.50 89 TRP A N 1
ATOM 628 C CA . TRP A 1 89 ? -8.263 17.048 18.685 1.00 96.50 89 TRP A CA 1
ATOM 629 C C . TRP A 1 89 ? -7.104 16.045 18.769 1.00 96.50 89 TRP A C 1
ATOM 631 O O . TRP A 1 89 ? -6.060 16.263 18.159 1.00 96.50 89 TRP A O 1
ATOM 641 N N . VAL A 1 90 ? -7.275 14.927 19.484 1.00 97.31 90 VAL A N 1
ATOM 642 C CA . VAL A 1 90 ? -6.231 13.895 19.601 1.00 97.31 90 VAL A CA 1
ATOM 643 C C . VAL A 1 90 ? -5.972 13.241 18.246 1.00 97.31 90 VAL A C 1
ATOM 645 O O . VAL A 1 90 ? -4.824 12.997 17.899 1.00 97.31 90 VAL A O 1
ATOM 648 N N . SER A 1 91 ? -7.017 13.031 17.440 1.00 96.69 91 SER A N 1
ATOM 649 C CA . SER A 1 91 ? -6.883 12.456 16.098 1.00 96.69 91 SER A CA 1
ATOM 650 C C . SER A 1 91 ? -5.969 13.282 15.178 1.00 96.69 91 SER A C 1
ATOM 652 O O . SER A 1 91 ? -4.991 12.717 14.691 1.00 96.69 91 SER A O 1
ATOM 654 N N . PRO A 1 92 ? -6.217 14.584 14.917 1.00 96.94 92 PRO A N 1
ATOM 655 C CA . PRO A 1 92 ? -5.326 15.368 14.065 1.00 96.94 92 PRO A CA 1
ATOM 656 C C . PRO A 1 92 ? -3.916 15.512 14.653 1.00 96.94 92 PRO A C 1
ATOM 658 O O . PRO A 1 92 ? -2.958 15.514 13.886 1.00 96.94 92 PRO A O 1
ATOM 661 N N . LEU A 1 93 ? -3.755 15.559 15.983 1.00 97.31 93 LEU A N 1
ATOM 662 C CA . LEU A 1 93 ? -2.426 15.571 16.604 1.00 97.31 93 LEU A CA 1
ATOM 663 C C . LEU A 1 93 ? -1.651 14.274 16.327 1.00 97.31 93 LEU A C 1
ATOM 665 O O . LEU A 1 93 ? -0.495 14.334 15.919 1.00 97.31 93 LEU A O 1
ATOM 669 N N . VAL A 1 94 ? -2.276 13.108 16.516 1.00 97.00 94 VAL A N 1
ATOM 670 C CA . VAL A 1 94 ? -1.638 11.809 16.243 1.00 97.00 94 VAL A CA 1
ATOM 671 C C . VAL A 1 94 ? -1.293 11.675 14.763 1.00 97.00 94 VAL A C 1
ATOM 673 O O . VAL A 1 94 ? -0.189 11.246 14.445 1.00 97.00 94 VAL A O 1
ATOM 676 N N . VAL A 1 95 ? -2.181 12.097 13.859 1.00 97.06 95 VAL A N 1
ATOM 677 C CA . VAL A 1 95 ? -1.900 12.099 12.413 1.00 97.06 95 VAL A CA 1
ATOM 678 C C . VAL A 1 95 ? -0.728 13.023 12.074 1.00 97.06 95 VAL A C 1
ATOM 680 O O . VAL A 1 95 ? 0.136 12.638 11.285 1.00 97.06 95 VAL A O 1
ATOM 683 N N . ALA A 1 96 ? -0.649 14.208 12.687 1.00 96.31 96 ALA A N 1
ATOM 684 C CA . ALA A 1 96 ? 0.473 15.124 12.493 1.00 96.31 96 ALA A CA 1
ATOM 685 C C . ALA A 1 96 ? 1.794 14.512 12.989 1.00 96.31 96 ALA A C 1
ATOM 687 O O . ALA A 1 96 ? 2.767 14.476 12.241 1.00 96.31 96 ALA A O 1
ATOM 688 N N . LEU A 1 97 ? 1.819 13.963 14.209 1.00 96.56 97 LEU A N 1
ATOM 689 C CA . LEU A 1 97 ? 3.003 13.302 14.771 1.00 96.56 97 LEU A CA 1
ATOM 690 C C . LEU A 1 97 ? 3.429 12.079 13.946 1.00 96.56 97 LEU A C 1
ATOM 692 O O . LEU A 1 97 ? 4.615 11.898 13.683 1.00 96.56 97 LEU A O 1
ATOM 696 N N . PHE A 1 98 ? 2.468 11.271 13.497 1.00 94.75 98 PHE A N 1
ATOM 697 C CA . PHE A 1 98 ? 2.704 10.133 12.612 1.00 94.75 98 PHE A CA 1
ATOM 698 C C . PHE A 1 98 ? 3.348 10.572 11.291 1.00 94.75 98 PHE A C 1
ATOM 700 O O . PHE A 1 98 ? 4.358 10.007 10.881 1.00 94.75 98 PHE A O 1
ATOM 707 N N . SER A 1 99 ? 2.813 11.619 10.658 1.00 92.25 99 SER A N 1
ATOM 708 C CA . SER A 1 99 ? 3.306 12.128 9.367 1.00 92.25 99 SER A CA 1
ATOM 709 C C . SER A 1 99 ? 4.691 12.780 9.474 1.00 92.25 99 SER A C 1
ATOM 711 O O . SER A 1 99 ? 5.465 12.788 8.516 1.00 92.25 99 SER A O 1
ATOM 713 N N . LEU A 1 100 ? 5.026 13.317 10.649 1.00 93.25 100 LEU A N 1
ATOM 714 C CA . LEU A 1 100 ? 6.338 13.898 10.945 1.00 93.25 100 LEU A CA 1
ATOM 715 C C . LEU A 1 100 ? 7.380 12.858 11.383 1.00 93.25 100 LEU A C 1
ATOM 717 O O . LEU A 1 100 ? 8.547 13.206 11.553 1.00 93.25 100 LEU A O 1
ATOM 721 N N . SER A 1 101 ? 6.991 11.594 11.564 1.00 92.75 101 SER A N 1
ATOM 722 C CA . SER A 1 101 ? 7.913 10.535 11.969 1.00 92.75 101 SER A CA 1
ATOM 723 C C . SER A 1 101 ? 8.964 10.270 10.881 1.00 92.75 101 SER A C 1
ATOM 725 O O . SER A 1 101 ? 8.594 9.903 9.759 1.00 92.75 101 SER A O 1
ATOM 727 N N . PRO A 1 102 ? 10.273 10.347 11.196 1.00 89.06 102 PRO A N 1
ATOM 728 C CA . PRO A 1 102 ? 11.335 10.037 10.238 1.00 89.06 102 PRO A CA 1
ATOM 729 C C . PRO A 1 102 ? 11.265 8.607 9.699 1.00 89.06 102 PRO A C 1
ATOM 731 O O . PRO A 1 102 ? 11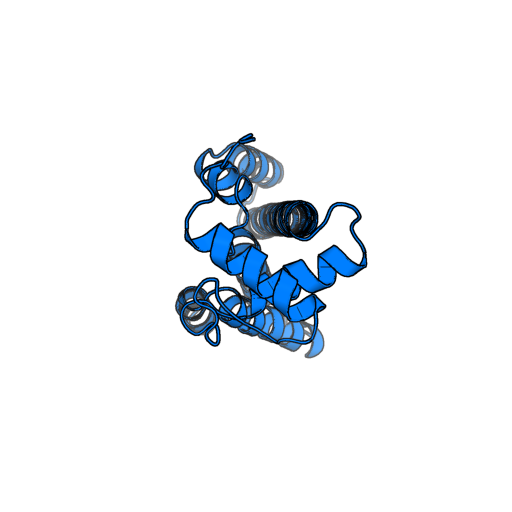.664 8.359 8.569 1.00 89.06 102 PRO A O 1
ATOM 734 N N . VAL A 1 103 ? 10.725 7.663 10.478 1.00 87.75 103 VAL A N 1
ATOM 735 C CA . VAL A 1 103 ? 10.540 6.269 10.043 1.00 87.75 103 VAL A CA 1
ATOM 736 C C . VAL A 1 103 ? 9.485 6.183 8.936 1.00 87.75 103 VAL A C 1
ATOM 738 O O . VAL A 1 103 ? 9.675 5.496 7.932 1.00 87.75 103 VAL A O 1
ATOM 741 N N . ILE A 1 104 ? 8.386 6.926 9.085 1.00 88.38 104 ILE A N 1
ATOM 742 C CA . ILE A 1 104 ? 7.314 6.975 8.084 1.00 88.38 104 ILE A CA 1
ATOM 743 C C . ILE A 1 104 ? 7.792 7.699 6.824 1.00 88.38 104 ILE A C 1
ATOM 745 O O . ILE A 1 104 ? 7.552 7.235 5.715 1.00 88.38 104 ILE A O 1
ATOM 749 N N . GLN A 1 105 ? 8.546 8.787 6.973 1.00 83.50 105 GLN A N 1
ATOM 750 C CA . GLN A 1 105 ? 9.130 9.489 5.827 1.00 83.50 105 GLN A CA 1
ATOM 751 C C . GLN A 1 105 ? 10.222 8.664 5.132 1.00 83.50 105 GLN A C 1
ATOM 753 O O . GLN A 1 105 ? 10.298 8.652 3.907 1.00 83.50 105 GLN A O 1
ATOM 758 N N . GLY A 1 106 ? 11.033 7.928 5.893 1.00 81.25 106 GLY A N 1
ATOM 759 C CA . GLY A 1 106 ? 12.067 7.046 5.355 1.00 81.25 106 GLY A CA 1
ATOM 760 C C . GLY A 1 106 ? 11.476 5.932 4.496 1.00 81.25 106 GLY A C 1
ATOM 761 O O . GLY A 1 106 ? 11.939 5.711 3.385 1.00 81.25 106 GLY A O 1
ATOM 762 N N . THR A 1 107 ? 10.397 5.296 4.957 1.00 76.50 107 THR A N 1
ATOM 763 C CA . THR A 1 107 ? 9.682 4.264 4.177 1.00 76.50 107 THR A CA 1
ATOM 764 C C . THR A 1 107 ? 8.974 4.824 2.937 1.00 76.50 107 THR A C 1
ATOM 766 O O . THR A 1 107 ? 8.788 4.100 1.963 1.00 76.50 107 THR A O 1
ATOM 769 N N . ALA A 1 108 ? 8.626 6.115 2.936 1.00 73.94 108 ALA A N 1
ATOM 770 C CA . ALA A 1 108 ? 8.061 6.832 1.791 1.00 73.94 108 ALA A CA 1
ATOM 771 C C . ALA A 1 108 ? 9.078 7.169 0.697 1.00 73.94 108 ALA A C 1
ATOM 773 O O . ALA A 1 108 ? 8.718 7.277 -0.474 1.00 73.94 108 ALA A O 1
ATOM 774 N N . GLY A 1 109 ? 10.323 7.429 1.106 1.00 75.06 109 GLY A N 1
ATOM 775 C CA . GLY A 1 109 ? 11.355 8.026 0.257 1.00 75.06 109 GLY A CA 1
ATOM 776 C C . GLY A 1 109 ? 11.909 7.089 -0.815 1.00 75.06 109 GLY A C 1
ATOM 777 O O . GLY A 1 109 ? 12.592 7.546 -1.729 1.00 75.06 109 GLY A O 1
ATOM 778 N N . TRP A 1 110 ? 11.594 5.798 -0.724 1.00 80.62 110 TRP A N 1
ATOM 779 C CA . TRP A 1 110 ? 12.066 4.748 -1.620 1.00 80.62 110 TRP A CA 1
ATOM 780 C C . TRP A 1 110 ? 10.883 4.006 -2.249 1.00 80.62 110 TRP A C 1
ATOM 782 O O . TRP A 1 110 ? 9.764 4.041 -1.734 1.00 80.62 110 TRP A O 1
ATOM 792 N N . ALA A 1 111 ? 11.119 3.307 -3.361 1.00 85.56 111 ALA A N 1
ATOM 793 C CA . ALA A 1 111 ? 10.125 2.446 -4.006 1.00 85.56 111 ALA A CA 1
ATOM 794 C C . ALA A 1 111 ? 9.972 1.116 -3.244 1.00 85.56 111 ALA A C 1
ATOM 796 O O . ALA A 1 111 ? 10.350 0.055 -3.736 1.00 85.56 111 ALA A O 1
ATOM 797 N N . MET A 1 112 ? 9.445 1.206 -2.025 1.00 90.56 112 MET A N 1
ATOM 798 C CA . MET A 1 112 ? 9.326 0.109 -1.064 1.00 90.56 112 MET A CA 1
ATOM 799 C C . MET A 1 112 ? 7.884 -0.379 -0.924 1.00 90.56 112 MET A C 1
ATOM 801 O O . MET A 1 112 ? 6.949 0.393 -1.129 1.00 90.56 112 MET A O 1
ATOM 805 N N . SER A 1 113 ? 7.699 -1.656 -0.573 1.00 93.38 113 SER A N 1
ATOM 806 C CA . SER A 1 113 ? 6.378 -2.304 -0.485 1.00 93.38 113 SER A CA 1
ATOM 807 C C . SER A 1 113 ? 5.650 -2.024 0.834 1.00 93.38 113 SER A C 1
ATOM 809 O O . SER A 1 113 ? 4.424 -2.153 0.923 1.00 93.38 113 SER A O 1
ATOM 811 N N . GLU A 1 114 ? 6.395 -1.620 1.861 1.00 93.94 114 GLU A N 1
ATOM 812 C CA . GLU A 1 114 ? 5.952 -1.382 3.231 1.00 93.94 114 GLU A CA 1
ATOM 813 C C . GLU A 1 114 ? 4.790 -0.389 3.322 1.00 93.94 114 GLU A C 1
ATOM 815 O O . GLU A 1 114 ? 3.805 -0.731 3.981 1.00 93.94 114 GLU A O 1
ATOM 820 N N . PRO A 1 115 ? 4.823 0.796 2.675 1.00 94.38 115 PRO A N 1
ATOM 821 C CA . PRO A 1 115 ? 3.740 1.762 2.810 1.00 94.38 115 PRO A CA 1
ATOM 822 C C . PRO A 1 115 ? 2.401 1.200 2.329 1.00 94.38 115 PRO A C 1
ATOM 824 O O . PRO A 1 115 ? 1.391 1.320 3.025 1.00 94.38 115 PRO A O 1
ATOM 827 N N . LEU A 1 116 ? 2.399 0.526 1.172 1.00 96.19 116 LEU A N 1
ATOM 828 C CA . LEU A 1 116 ? 1.201 -0.099 0.610 1.00 96.19 116 LEU A CA 1
ATOM 829 C C . LEU A 1 116 ? 0.701 -1.252 1.485 1.00 96.19 116 LEU A C 1
ATOM 831 O O . LEU A 1 116 ? -0.497 -1.337 1.761 1.00 96.19 116 LEU A O 1
ATOM 835 N N . ALA A 1 117 ? 1.606 -2.108 1.964 1.00 95.69 117 ALA A N 1
ATOM 836 C CA . ALA A 1 117 ? 1.254 -3.216 2.848 1.00 95.69 117 ALA A CA 1
ATOM 837 C C . ALA A 1 117 ? 0.615 -2.719 4.155 1.00 95.69 117 ALA A C 1
ATOM 839 O O . ALA A 1 117 ? -0.446 -3.205 4.552 1.00 95.69 117 ALA A O 1
ATOM 840 N N . LEU A 1 118 ? 1.227 -1.719 4.799 1.00 94.38 118 LEU A N 1
ATOM 841 C CA . LEU A 1 118 ? 0.736 -1.133 6.046 1.00 94.38 118 LEU A CA 1
ATOM 842 C C . LEU A 1 118 ? -0.612 -0.441 5.860 1.00 94.38 118 LEU A C 1
ATOM 844 O O . LEU A 1 118 ? -1.495 -0.614 6.699 1.00 94.38 118 LEU A O 1
ATOM 848 N N . ALA A 1 119 ? -0.798 0.295 4.761 1.00 95.69 119 ALA A N 1
ATOM 849 C CA . ALA A 1 119 ? -2.080 0.910 4.438 1.00 95.69 119 ALA A CA 1
ATOM 850 C C . ALA A 1 119 ? -3.184 -0.151 4.327 1.00 95.69 119 ALA A C 1
ATOM 852 O O . ALA A 1 119 ? -4.203 -0.055 5.011 1.00 95.69 119 ALA A O 1
ATOM 853 N N . LEU A 1 120 ? -2.962 -1.201 3.532 1.00 96.62 120 LEU A N 1
ATOM 854 C CA . LEU A 1 120 ? -3.924 -2.292 3.361 1.00 96.62 120 LEU A CA 1
ATOM 855 C C . LEU A 1 120 ? -4.236 -3.005 4.687 1.00 96.62 120 LEU A C 1
ATOM 857 O O . LEU A 1 120 ? -5.405 -3.251 4.983 1.00 96.62 120 LEU A O 1
ATOM 861 N N . CYS A 1 121 ? -3.223 -3.267 5.520 1.00 94.75 121 CYS A N 1
ATOM 862 C CA . CYS A 1 121 ? -3.412 -3.812 6.867 1.00 94.75 121 CYS A CA 1
ATOM 863 C C . CYS A 1 121 ? -4.254 -2.887 7.756 1.00 94.75 121 CYS A C 1
ATOM 865 O O . CYS A 1 121 ? -5.203 -3.346 8.389 1.00 94.75 121 CYS A O 1
ATOM 867 N N . ALA A 1 122 ? -3.957 -1.586 7.787 1.00 93.38 122 ALA A N 1
ATOM 868 C CA . ALA A 1 122 ? -4.694 -0.625 8.603 1.00 93.38 122 ALA A CA 1
ATOM 869 C C . ALA A 1 122 ? -6.168 -0.510 8.175 1.00 93.38 122 ALA A C 1
ATOM 871 O O . ALA A 1 122 ? -7.058 -0.447 9.025 1.00 93.38 122 ALA A O 1
ATOM 872 N N . TRP A 1 123 ? -6.444 -0.545 6.869 1.00 93.88 123 TRP A N 1
ATOM 873 C CA . TRP A 1 123 ? -7.811 -0.556 6.344 1.00 93.88 123 TRP A CA 1
ATOM 874 C C . TRP A 1 123 ? -8.542 -1.874 6.616 1.00 93.88 123 TRP A C 1
ATOM 876 O O . TRP A 1 123 ? -9.721 -1.848 6.974 1.00 93.88 123 TRP A O 1
ATOM 886 N N . ALA A 1 124 ? -7.855 -3.016 6.522 1.00 92.50 124 ALA A N 1
ATOM 887 C CA . ALA A 1 124 ? -8.412 -4.304 6.925 1.00 92.50 124 ALA A CA 1
ATOM 888 C C . ALA A 1 124 ? -8.783 -4.312 8.418 1.00 92.50 124 ALA A C 1
ATOM 890 O O . ALA A 1 124 ? -9.893 -4.710 8.774 1.00 92.50 124 ALA A O 1
ATOM 891 N N . PHE A 1 125 ? -7.898 -3.796 9.277 1.00 90.75 125 PHE A N 1
ATOM 892 C CA . PHE A 1 125 ? -8.142 -3.660 10.713 1.00 90.75 125 PHE A CA 1
ATOM 893 C C . PHE A 1 125 ? -9.332 -2.750 11.010 1.00 90.75 125 PHE A C 1
ATOM 895 O O . PHE A 1 125 ? -10.222 -3.138 11.757 1.00 90.75 125 PHE A O 1
ATOM 902 N N . LEU A 1 126 ? -9.405 -1.578 10.373 1.00 90.06 126 LEU A N 1
ATOM 903 C CA . LEU A 1 126 ? -10.548 -0.670 10.492 1.00 90.06 126 LEU A CA 1
ATOM 904 C C . LEU A 1 126 ? -11.877 -1.322 10.112 1.00 90.06 126 LEU A C 1
ATOM 906 O O . LEU A 1 126 ? -12.901 -1.038 10.732 1.00 90.06 126 LEU A O 1
ATOM 910 N N . GLY A 1 127 ? -11.864 -2.174 9.087 1.00 88.81 127 GLY A N 1
ATOM 911 C CA . GLY A 1 127 ? -13.022 -2.969 8.704 1.00 88.81 127 GLY A CA 1
ATOM 912 C C . GLY A 1 127 ? -13.371 -4.059 9.720 1.00 88.81 127 GLY A C 1
ATOM 913 O O . GLY A 1 127 ? -14.534 -4.441 9.795 1.00 88.81 127 GLY A O 1
ATOM 914 N N . ALA A 1 128 ? -12.403 -4.547 10.499 1.00 85.75 128 ALA A N 1
ATOM 915 C CA . ALA A 1 128 ? -12.612 -5.557 11.534 1.00 85.75 128 ALA A CA 1
ATOM 916 C C . ALA A 1 128 ? -13.153 -4.960 12.847 1.00 85.75 128 ALA A C 1
ATOM 918 O O . ALA A 1 128 ? -14.103 -5.504 13.398 1.00 85.75 128 ALA A O 1
ATOM 919 N N . ILE A 1 129 ? -12.624 -3.820 13.311 1.00 85.69 129 ILE A N 1
ATOM 920 C CA . ILE A 1 129 ? -12.956 -3.207 14.619 1.00 85.69 129 ILE A CA 1
ATOM 921 C C . ILE A 1 129 ? -14.245 -2.367 14.644 1.00 85.69 129 ILE A C 1
ATOM 923 O O . ILE A 1 129 ? -14.351 -1.385 15.379 1.00 85.69 129 ILE A O 1
ATOM 927 N N . ARG A 1 130 ? -15.203 -2.669 13.777 1.00 79.12 130 ARG A N 1
ATOM 928 C CA . ARG A 1 130 ? -16.464 -1.920 13.694 1.00 79.12 130 ARG A CA 1
ATOM 929 C C . ARG A 1 130 ? -17.498 -2.470 14.670 1.00 79.12 130 ARG A C 1
ATOM 931 O O . ARG A 1 130 ? -17.605 -3.680 14.839 1.00 79.12 130 ARG A O 1
ATOM 938 N N . ASP A 1 131 ? -18.300 -1.566 15.211 1.00 71.69 131 ASP A N 1
ATOM 939 C CA . ASP A 1 131 ? -19.512 -1.899 15.952 1.00 71.69 131 ASP A CA 1
ATOM 940 C C . ASP A 1 131 ? -20.658 -2.193 14.952 1.00 71.69 131 ASP A C 1
ATOM 942 O O . ASP A 1 131 ? -20.642 -1.653 13.843 1.00 71.69 131 ASP A O 1
ATOM 946 N N . ASP A 1 132 ? -21.627 -3.038 15.334 1.00 79.12 132 ASP A N 1
ATOM 947 C CA . ASP A 1 132 ? -22.787 -3.541 14.555 1.00 79.12 132 ASP A CA 1
ATOM 948 C C . ASP A 1 132 ? -22.554 -4.703 13.560 1.00 79.12 132 ASP A C 1
ATOM 950 O O . ASP A 1 132 ? -21.443 -4.929 13.064 1.00 79.12 132 ASP A O 1
ATOM 954 N N . PRO A 1 133 ? -23.616 -5.473 13.214 1.00 78.62 133 PRO A N 1
ATOM 955 C CA . PRO A 1 133 ? -23.554 -6.419 12.107 1.00 78.62 133 PRO A CA 1
ATOM 956 C C . PRO A 1 133 ? -23.312 -5.667 10.800 1.00 78.62 133 PRO A C 1
ATOM 958 O O . PRO A 1 133 ? -24.182 -4.991 10.251 1.00 78.62 133 PRO A O 1
ATOM 961 N N . ALA A 1 134 ? -22.102 -5.804 10.281 1.00 81.75 134 ALA A N 1
ATOM 962 C CA . ALA A 1 134 ? -21.732 -5.137 9.056 1.00 81.75 134 ALA A CA 1
ATOM 963 C C . ALA A 1 134 ? -22.253 -5.862 7.815 1.00 81.75 134 ALA A C 1
ATOM 965 O O . ALA A 1 134 ? -22.266 -7.097 7.765 1.00 81.75 134 ALA A O 1
ATOM 966 N N . PRO A 1 135 ? -22.607 -5.115 6.761 1.00 88.75 135 PRO A N 1
ATOM 967 C CA . PRO A 1 135 ? -23.009 -5.723 5.509 1.00 88.75 135 PRO A CA 1
ATOM 968 C C . PRO A 1 135 ? -21.848 -6.522 4.895 1.00 88.75 135 PRO A C 1
ATOM 970 O O . PRO A 1 135 ? -20.678 -6.130 4.970 1.00 88.75 135 PRO A O 1
ATOM 973 N N . LEU A 1 136 ? -22.188 -7.638 4.240 1.00 89.56 136 LEU A N 1
ATOM 974 C CA . LEU A 1 136 ? -21.230 -8.605 3.690 1.00 89.56 136 LEU A CA 1
ATOM 975 C C . LEU A 1 136 ? -20.162 -7.959 2.797 1.00 89.56 136 LEU A C 1
ATOM 977 O O . LEU A 1 136 ? -18.999 -8.346 2.862 1.00 89.56 136 LEU A O 1
ATOM 981 N N . TRP A 1 137 ? -20.523 -6.950 1.999 1.00 90.31 137 TRP A N 1
ATOM 982 C CA . TRP A 1 137 ? -19.575 -6.270 1.114 1.00 90.31 137 TRP A CA 1
ATOM 983 C C . TRP A 1 137 ? -18.434 -5.600 1.887 1.00 90.31 137 TRP A C 1
ATOM 985 O O . TRP A 1 137 ? -17.294 -5.637 1.439 1.00 90.31 137 TRP A O 1
ATOM 995 N N . MET A 1 138 ? -18.688 -5.053 3.079 1.00 88.38 138 MET A N 1
ATOM 996 C CA . MET A 1 138 ? -17.628 -4.447 3.883 1.00 88.38 138 MET A CA 1
ATOM 997 C C . MET A 1 138 ? -16.738 -5.510 4.539 1.00 88.38 138 MET A C 1
ATOM 999 O O . MET A 1 138 ? -15.551 -5.267 4.736 1.00 88.38 138 MET A O 1
ATOM 1003 N N . VAL A 1 139 ? -17.290 -6.673 4.914 1.00 88.81 139 VAL A N 1
ATOM 1004 C CA . VAL A 1 139 ? -16.490 -7.838 5.354 1.00 88.81 139 VAL A CA 1
ATOM 1005 C C . VAL A 1 139 ? -15.590 -8.302 4.210 1.00 88.81 139 VAL A C 1
ATOM 1007 O O . VAL A 1 139 ? -14.393 -8.498 4.407 1.00 88.81 139 VAL A O 1
ATOM 1010 N N . ALA A 1 140 ? -16.153 -8.420 3.006 1.00 91.00 140 ALA A N 1
ATOM 1011 C CA . ALA A 1 140 ? -15.420 -8.812 1.814 1.00 91.00 140 ALA A CA 1
ATOM 1012 C C . ALA A 1 140 ? -14.301 -7.814 1.490 1.00 91.00 140 ALA A C 1
ATOM 1014 O O . ALA A 1 140 ? -13.178 -8.241 1.255 1.00 91.00 140 ALA A O 1
ATOM 1015 N N . LEU A 1 141 ? -14.554 -6.502 1.556 1.00 92.06 141 LEU A N 1
ATOM 1016 C CA . LEU A 1 141 ? -13.517 -5.485 1.340 1.00 92.06 141 LEU A CA 1
ATOM 1017 C C . LEU A 1 141 ? -12.385 -5.564 2.371 1.00 92.06 141 LEU A C 1
ATOM 1019 O O . LEU A 1 141 ? -11.221 -5.478 1.989 1.00 92.06 141 LEU A O 1
ATOM 1023 N N . ALA A 1 142 ? -12.698 -5.766 3.654 1.00 90.94 142 ALA A N 1
ATOM 1024 C CA . ALA A 1 142 ? -11.676 -5.945 4.686 1.00 90.94 142 ALA A CA 1
ATOM 1025 C C . ALA A 1 142 ? -10.832 -7.209 4.439 1.00 90.94 142 ALA A C 1
ATOM 1027 O O . ALA A 1 142 ? -9.606 -7.165 4.532 1.00 90.94 142 ALA A O 1
ATOM 1028 N N . GLY A 1 143 ? -11.477 -8.316 4.054 1.00 90.94 143 GLY A N 1
ATOM 1029 C CA . GLY A 1 143 ? -10.797 -9.556 3.676 1.00 90.94 143 GLY A CA 1
ATOM 1030 C C . GLY A 1 143 ? -9.941 -9.413 2.413 1.00 90.94 143 GLY A C 1
ATOM 1031 O O . GLY A 1 143 ? -8.826 -9.924 2.369 1.00 90.94 143 GLY A O 1
ATOM 1032 N N . LEU A 1 144 ? -10.419 -8.673 1.410 1.00 94.50 144 LEU A N 1
ATOM 1033 C CA . LEU A 1 144 ? -9.662 -8.365 0.196 1.00 94.50 144 LEU A CA 1
ATOM 1034 C C . LEU A 1 144 ? -8.450 -7.484 0.503 1.00 94.50 144 LEU A C 1
ATOM 1036 O O . LEU A 1 144 ? -7.367 -7.771 0.006 1.00 94.50 144 LEU A O 1
ATOM 1040 N N . ALA A 1 145 ? -8.599 -6.463 1.351 1.00 94.75 145 ALA A N 1
ATOM 1041 C CA . ALA A 1 145 ? -7.481 -5.632 1.793 1.00 94.75 145 ALA A CA 1
ATOM 1042 C C . ALA A 1 145 ? -6.433 -6.462 2.555 1.00 94.75 145 ALA A C 1
ATOM 1044 O O . ALA A 1 145 ? -5.240 -6.349 2.279 1.00 94.75 145 ALA A O 1
ATOM 1045 N N . ALA A 1 146 ? -6.876 -7.355 3.444 1.00 93.31 146 ALA A N 1
ATOM 1046 C CA . ALA A 1 146 ? -6.009 -8.292 4.153 1.00 93.31 146 ALA A CA 1
ATOM 1047 C C . ALA A 1 146 ? -5.279 -9.261 3.204 1.00 93.31 146 ALA A C 1
ATOM 1049 O O . ALA A 1 146 ? -4.073 -9.455 3.318 1.00 93.31 146 ALA A O 1
ATOM 1050 N N . GLY A 1 147 ? -5.978 -9.858 2.236 1.00 93.88 147 GLY A N 1
ATOM 1051 C CA . GLY A 1 147 ? -5.353 -10.738 1.243 1.00 93.88 147 GLY A CA 1
ATOM 1052 C C . GLY A 1 147 ? -4.368 -9.989 0.341 1.00 93.88 147 GLY A C 1
ATOM 1053 O O . GLY A 1 147 ? -3.254 -10.457 0.102 1.00 93.88 147 GLY A O 1
ATOM 1054 N N . ALA A 1 148 ? -4.741 -8.790 -0.107 1.00 96.38 148 ALA A N 1
ATOM 1055 C CA . ALA A 1 148 ? -3.879 -7.930 -0.906 1.00 96.38 148 ALA A CA 1
ATOM 1056 C C . ALA A 1 148 ? -2.616 -7.518 -0.136 1.00 96.38 148 ALA A C 1
ATOM 1058 O O . ALA A 1 148 ? -1.537 -7.503 -0.724 1.00 96.38 148 ALA A O 1
ATOM 1059 N N . SER A 1 149 ? -2.700 -7.248 1.172 1.00 96.50 149 SER A N 1
ATOM 1060 C CA . SER A 1 149 ? -1.518 -6.882 1.965 1.00 96.50 149 SER A CA 1
ATOM 1061 C C . SER A 1 149 ? -0.490 -8.014 2.041 1.00 96.50 149 SER A C 1
ATOM 1063 O O . SER A 1 149 ? 0.710 -7.737 2.017 1.00 96.50 149 SER A O 1
ATOM 1065 N N . VAL A 1 150 ? -0.936 -9.277 2.055 1.00 95.00 150 VAL A N 1
ATOM 1066 C CA . VAL A 1 150 ? -0.066 -10.468 1.984 1.00 95.00 150 VAL A CA 1
ATOM 1067 C C . VAL A 1 150 ? 0.595 -10.592 0.612 1.00 95.00 150 VAL A C 1
ATOM 1069 O O . VAL A 1 150 ? 1.783 -10.904 0.526 1.00 95.00 150 VAL A O 1
ATOM 1072 N N . LEU A 1 151 ? -0.151 -10.302 -0.459 1.00 96.00 151 LEU A N 1
ATOM 1073 C CA . LEU A 1 151 ? 0.386 -10.271 -1.823 1.00 96.00 151 LEU A CA 1
ATOM 1074 C C . LEU A 1 151 ? 1.350 -9.110 -2.061 1.00 96.00 151 LEU A C 1
ATOM 1076 O O . LEU A 1 151 ? 2.134 -9.180 -2.998 1.00 96.00 151 LEU A O 1
ATOM 1080 N N . VAL A 1 152 ? 1.292 -8.049 -1.260 1.00 96.38 152 VAL A N 1
ATOM 1081 C CA . VAL A 1 152 ? 2.262 -6.946 -1.291 1.00 96.38 152 VAL A CA 1
ATOM 1082 C C . VAL A 1 152 ? 3.479 -7.286 -0.433 1.00 96.38 152 VAL A C 1
ATOM 1084 O O . VAL A 1 152 ? 4.607 -7.007 -0.835 1.00 96.38 152 VAL A O 1
ATOM 1087 N N . ARG A 1 153 ? 3.273 -7.917 0.729 1.00 94.00 153 ARG A N 1
ATOM 1088 C CA . ARG A 1 153 ? 4.344 -8.299 1.650 1.00 94.00 153 ARG A CA 1
ATOM 1089 C C . ARG A 1 153 ? 3.932 -9.493 2.513 1.00 94.00 153 ARG A C 1
ATOM 1091 O O . ARG A 1 153 ? 2.964 -9.416 3.265 1.00 94.00 153 ARG A O 1
ATOM 1098 N N . THR A 1 154 ? 4.705 -10.579 2.485 1.00 90.00 154 THR A N 1
ATOM 1099 C CA . THR A 1 154 ? 4.376 -11.818 3.219 1.00 90.00 154 THR A CA 1
ATOM 1100 C C . THR A 1 154 ? 4.314 -11.622 4.733 1.00 90.00 154 THR A C 1
ATOM 1102 O O . THR A 1 154 ? 3.495 -12.256 5.396 1.00 90.00 154 THR A O 1
ATOM 1105 N N . SER A 1 155 ? 5.105 -10.695 5.288 1.00 88.69 155 SER A N 1
ATOM 1106 C CA . SER A 1 155 ? 5.071 -10.357 6.718 1.00 88.69 155 SER A CA 1
ATOM 1107 C C . SER A 1 155 ? 3.709 -9.826 7.181 1.00 88.69 155 SER A C 1
ATOM 1109 O O . SER A 1 155 ? 3.394 -9.900 8.366 1.00 88.69 155 SER A O 1
ATOM 1111 N N . SER A 1 156 ? 2.866 -9.332 6.270 1.00 89.69 156 SER A N 1
ATOM 1112 C CA . SER A 1 156 ? 1.503 -8.893 6.590 1.00 89.69 156 SER A CA 1
ATOM 1113 C C . SER A 1 156 ? 0.594 -10.041 7.036 1.00 89.69 156 SER A C 1
ATOM 1115 O O . SER A 1 156 ? -0.404 -9.797 7.713 1.00 89.69 156 SER A O 1
ATOM 1117 N N . ALA A 1 157 ? 0.939 -11.299 6.731 1.00 86.44 157 ALA A N 1
ATOM 1118 C CA . ALA A 1 157 ? 0.148 -12.460 7.139 1.00 86.44 157 ALA A CA 1
ATOM 1119 C C . ALA A 1 157 ? -0.016 -12.553 8.667 1.00 86.44 157 ALA A C 1
ATOM 1121 O O . ALA A 1 157 ? -1.094 -12.900 9.149 1.00 86.44 157 ALA A O 1
ATOM 1122 N N . PHE A 1 158 ? 1.011 -12.164 9.435 1.00 82.19 158 PHE A N 1
ATOM 1123 C CA . PHE A 1 158 ? 0.946 -12.131 10.901 1.00 82.19 158 PHE A CA 1
ATOM 1124 C C . PHE A 1 158 ? -0.135 -11.172 11.415 1.00 82.19 158 PHE A C 1
ATOM 1126 O O . PHE A 1 158 ? -0.832 -11.474 12.383 1.00 82.19 158 PHE A O 1
ATOM 1133 N N . PHE A 1 159 ? -0.313 -10.037 10.739 1.00 74.69 159 PHE A N 1
ATOM 1134 C CA . PHE A 1 159 ? -1.297 -9.027 11.113 1.00 74.69 159 PHE A CA 1
ATOM 1135 C C . PHE A 1 159 ? -2.734 -9.491 10.827 1.00 74.69 159 PHE A C 1
ATOM 1137 O O . PHE A 1 159 ? -3.634 -9.304 11.648 1.00 74.69 159 PHE A O 1
ATOM 1144 N N . VAL A 1 160 ? -2.943 -10.160 9.689 1.00 70.56 160 VAL A N 1
ATOM 1145 C CA . VAL A 1 160 ? -4.254 -10.697 9.287 1.00 70.56 160 VAL A CA 1
ATOM 1146 C C . VAL A 1 160 ? -4.741 -11.782 10.251 1.00 70.56 160 VAL A C 1
ATOM 11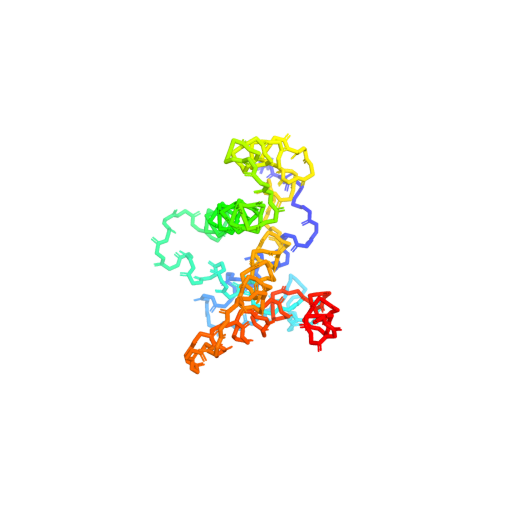48 O O . VAL A 1 160 ? -5.921 -11.807 10.598 1.00 70.56 160 VAL A O 1
ATOM 1151 N N . ILE A 1 161 ? -3.838 -12.644 10.729 1.00 63.78 161 ILE A N 1
ATOM 1152 C CA . ILE A 1 161 ? -4.167 -13.679 11.721 1.00 63.78 161 ILE A CA 1
ATOM 1153 C C . ILE A 1 161 ? -4.593 -13.041 13.054 1.00 63.78 161 ILE A C 1
ATOM 1155 O O . ILE A 1 161 ? -5.579 -13.472 13.651 1.00 63.78 161 ILE A O 1
ATOM 1159 N N . GLY A 1 162 ? -3.900 -11.984 13.493 1.00 60.84 162 GLY A N 1
ATOM 1160 C CA . GLY A 1 162 ? -4.196 -11.293 14.752 1.00 60.84 162 GLY A CA 1
ATOM 1161 C C . GLY A 1 162 ? -5.578 -10.631 14.798 1.00 60.84 162 GLY A C 1
ATOM 1162 O O . GLY A 1 162 ? -6.232 -10.668 15.835 1.00 60.84 162 GLY A O 1
ATOM 1163 N N . CYS A 1 163 ? -6.074 -10.105 13.672 1.00 57.59 163 CYS A N 1
ATOM 1164 C CA . CYS A 1 163 ? -7.387 -9.445 13.601 1.00 57.59 163 CYS A CA 1
ATOM 1165 C C . CYS A 1 163 ? -8.582 -10.383 13.850 1.00 57.59 163 CYS A C 1
ATOM 1167 O O . CYS A 1 163 ? -9.686 -9.899 14.058 1.00 57.59 163 CYS A O 1
ATOM 1169 N N . ARG A 1 164 ? -8.393 -11.710 13.801 1.00 49.97 164 ARG A N 1
ATOM 1170 C CA . ARG A 1 164 ? -9.448 -12.697 14.097 1.00 49.97 164 ARG A CA 1
ATOM 1171 C C . ARG A 1 164 ? -9.513 -13.107 15.573 1.00 49.97 164 ARG A C 1
ATOM 1173 O O . ARG A 1 164 ? -10.425 -13.841 15.939 1.00 49.97 164 ARG A O 1
ATOM 1180 N N . LEU A 1 165 ? -8.514 -12.720 16.369 1.00 42.94 165 LEU A N 1
ATOM 1181 C CA . LEU A 1 165 ? -8.371 -13.091 17.782 1.00 42.94 165 LEU A CA 1
ATOM 1182 C C . LEU A 1 165 ? -8.819 -11.982 18.749 1.00 42.94 165 LEU A C 1
ATOM 1184 O O . LEU A 1 165 ? -8.820 -12.214 19.956 1.00 42.94 165 LEU A O 1
ATOM 1188 N N . LEU A 1 166 ? -9.157 -10.802 18.223 1.00 45.81 166 LEU A N 1
ATOM 1189 C CA . LEU A 1 166 ? -9.708 -9.657 18.951 1.00 45.81 166 LEU A CA 1
ATOM 1190 C C . LEU A 1 166 ? -11.215 -9.576 18.705 1.00 45.81 166 LEU A C 1
ATOM 1192 O O . LEU A 1 166 ? -11.930 -9.241 19.672 1.00 45.81 166 LEU A O 1
#

Secondary structure (DSSP, 8-state):
---------HHHHHHHHHHHHHHTT--SB-TTSSB--SS-SHHHHHHHHHHTTSTTHHHHHHHHHHHHHHHHHHHHHHHHHHHH-SSTTHHHHHHHHHHT-HHHHHHHSSS-SHHHHHHHHHHHHHHHS-SS---HHHHHHHHHHHHHHHHH-GGGHHHHHHTT--

Sequence (166 aa):
MTAGSLALEPDAAEYLYSARQLLRGSGFIGTDGRPLTMFPPGFPAAVAAADAVVPGGVMAAAVVVNALALFALAVAVGLVTRRSAPRWWVSPLVVALFSLSPVIQGTAGWAMSEPLALALCAWAFLGAIRDDPAPLWMVALAGLAAGASVLVRTSSAFFVIGCRLL

pLDDT: mean 87.97, std 14.34, range [33.72, 97.88]

Radius of gyration: 17.44 Å; chains: 1; bounding box: 52×33×45 Å